Protein AF-A0A7Z7MWH1-F1 (afdb_monomer)

Radius of gyration: 12.61 Å; Cα contacts (8 Å, |Δi|>4): 60; chains: 1; bounding box: 22×29×33 Å

Nearest PDB structures (foldseek):
  5j2l-assembly1_B  TM=7.859E-01  e=8.468E+00  synthetic construct
  1st6-assembly1_A  TM=6.410E-01  e=7.415E+00  Gallus gallus
  2hfi-assembly1_A  TM=5.564E-01  e=6.939E+00  Bacillus subtilis

Structure (mmCIF, N/CA/C/O backbone):
data_AF-A0A7Z7MWH1-F1
#
_entry.id   AF-A0A7Z7MWH1-F1
#
loop_
_atom_site.group_PDB
_atom_site.id
_atom_site.type_symbol
_atom_site.label_atom_id
_atom_site.label_alt_id
_atom_site.label_comp_id
_atom_site.label_asym_id
_atom_site.label_entity_id
_atom_site.label_seq_id
_atom_site.pdbx_PDB_ins_code
_atom_site.Cartn_x
_atom_site.Cartn_y
_atom_site.Cartn_z
_atom_site.occupancy
_atom_site.B_iso_or_equiv
_atom_site.auth_seq_id
_atom_site.auth_comp_id
_atom_site.auth_asym_id
_atom_site.auth_atom_id
_atom_site.pdbx_PDB_model_num
ATOM 1 N N . MET A 1 1 ? -9.522 21.533 16.256 1.00 40.78 1 MET A N 1
ATOM 2 C CA . MET A 1 1 ? -9.682 20.623 15.104 1.00 40.78 1 MET A CA 1
ATOM 3 C C . MET A 1 1 ? -8.434 19.770 15.064 1.00 40.78 1 MET A C 1
ATOM 5 O O . MET A 1 1 ? -7.381 20.316 14.778 1.00 40.78 1 MET A O 1
ATOM 9 N N . SER A 1 2 ? -8.519 18.513 15.505 1.00 41.38 2 SER A N 1
ATOM 10 C CA . SER A 1 2 ? -7.337 17.667 15.698 1.00 41.38 2 SER A CA 1
ATOM 11 C C . SER A 1 2 ? -6.631 17.419 14.370 1.00 41.38 2 SER A C 1
ATOM 13 O O . SER A 1 2 ? -7.260 16.975 13.407 1.00 41.38 2 SER A O 1
ATOM 15 N N . GLU A 1 3 ? -5.338 17.729 14.329 1.00 46.44 3 GLU A N 1
ATOM 16 C CA . GLU A 1 3 ? -4.421 17.311 13.277 1.00 46.44 3 GLU A CA 1
ATOM 17 C C . GLU A 1 3 ? -4.547 15.791 13.140 1.00 46.44 3 GLU A C 1
ATOM 19 O O . GLU A 1 3 ? -4.156 15.042 14.032 1.00 46.44 3 GLU A O 1
ATOM 24 N N . ARG A 1 4 ? -5.175 15.313 12.059 1.00 54.59 4 ARG A N 1
ATOM 25 C CA . ARG A 1 4 ? -5.139 13.885 11.739 1.00 54.59 4 ARG A CA 1
ATOM 26 C C . ARG A 1 4 ? -3.680 13.556 11.469 1.00 54.59 4 ARG A C 1
ATOM 28 O O . ARG A 1 4 ? -3.143 14.003 10.456 1.00 54.59 4 ARG A O 1
ATOM 35 N N . GLN A 1 5 ? -3.054 12.830 12.387 1.00 60.16 5 GLN A N 1
ATOM 36 C CA . GLN A 1 5 ? -1.722 12.263 12.226 1.00 60.16 5 GLN A CA 1
ATOM 37 C C . GLN A 1 5 ? -1.660 11.612 10.836 1.00 60.16 5 GLN A C 1
ATOM 39 O O . GLN A 1 5 ? -2.418 10.687 10.539 1.00 60.16 5 GLN A O 1
ATOM 44 N N . GLN A 1 6 ? -0.855 12.169 9.927 1.00 69.50 6 GLN A N 1
ATOM 45 C CA . GLN A 1 6 ? -0.692 11.586 8.599 1.00 69.50 6 GLN A CA 1
ATOM 46 C C . GLN A 1 6 ? 0.080 10.281 8.769 1.00 69.50 6 GLN A C 1
ATOM 48 O O . GLN A 1 6 ? 1.283 10.313 9.016 1.00 69.50 6 GLN A O 1
ATOM 53 N N . LEU A 1 7 ? -0.623 9.152 8.658 1.00 80.56 7 LEU A N 1
ATOM 54 C CA . LEU A 1 7 ? -0.012 7.827 8.659 1.00 80.56 7 LEU A CA 1
ATOM 55 C C . LEU A 1 7 ? 1.062 7.757 7.573 1.00 80.56 7 LEU A C 1
ATOM 57 O O . LEU A 1 7 ? 0.787 7.979 6.390 1.00 80.56 7 LEU A O 1
ATOM 61 N N . GLN A 1 8 ? 2.281 7.431 7.982 1.00 86.44 8 GLN A N 1
ATOM 62 C CA . GLN A 1 8 ? 3.401 7.201 7.084 1.00 86.44 8 GLN A CA 1
ATOM 63 C C . GLN A 1 8 ? 3.531 5.700 6.866 1.00 86.44 8 GLN A C 1
ATOM 65 O O . GLN A 1 8 ? 4.006 4.980 7.740 1.00 86.44 8 GLN A O 1
ATOM 70 N N . ILE A 1 9 ? 3.075 5.221 5.711 1.00 90.19 9 ILE A N 1
ATOM 71 C CA . ILE A 1 9 ? 3.172 3.807 5.342 1.00 90.19 9 ILE A CA 1
ATOM 72 C C . ILE A 1 9 ? 4.157 3.660 4.186 1.00 90.19 9 ILE A C 1
ATOM 74 O O . ILE A 1 9 ? 4.001 4.273 3.127 1.00 90.19 9 ILE A O 1
ATOM 78 N N . ALA A 1 10 ? 5.160 2.813 4.379 1.00 91.19 10 ALA A N 1
ATOM 79 C CA . ALA A 1 10 ? 6.093 2.396 3.351 1.00 91.19 10 ALA A CA 1
ATOM 80 C C . ALA A 1 10 ? 5.552 1.157 2.620 1.00 91.19 10 ALA A C 1
ATOM 82 O O . ALA A 1 10 ? 5.187 0.157 3.241 1.00 91.19 10 ALA A O 1
ATOM 83 N N . MET A 1 11 ? 5.520 1.226 1.286 1.00 89.00 11 MET A N 1
ATOM 84 C CA . MET A 1 11 ? 5.166 0.105 0.412 1.00 89.00 11 MET A CA 1
ATOM 85 C C . MET A 1 11 ? 6.391 -0.298 -0.409 1.00 89.00 11 MET A C 1
ATOM 87 O O . MET A 1 11 ? 6.784 0.400 -1.349 1.00 89.00 11 MET A O 1
ATOM 91 N N . GLY A 1 12 ? 6.991 -1.429 -0.059 1.00 88.94 12 GLY A N 1
ATOM 92 C CA . GLY A 1 12 ? 8.177 -1.962 -0.714 1.00 88.94 12 GLY A CA 1
ATOM 93 C C . GLY A 1 12 ? 8.473 -3.382 -0.248 1.00 88.94 12 GLY A C 1
ATOM 94 O O . GLY A 1 12 ? 7.979 -3.816 0.785 1.00 88.94 12 GLY A O 1
ATOM 95 N N . ALA A 1 13 ? 9.296 -4.110 -1.006 1.00 87.25 13 ALA A N 1
ATOM 96 C CA . ALA A 1 13 ? 9.578 -5.522 -0.718 1.00 87.25 13 ALA A CA 1
ATOM 97 C C . ALA A 1 13 ? 10.327 -5.746 0.603 1.00 87.25 13 ALA A C 1
ATOM 99 O O . ALA A 1 13 ? 10.304 -6.846 1.139 1.00 87.25 13 ALA A O 1
ATOM 100 N N . LEU A 1 14 ? 10.994 -4.707 1.109 1.00 92.00 14 LEU A N 1
ATOM 101 C CA . LEU A 1 14 ? 11.710 -4.721 2.385 1.00 92.00 14 LEU A CA 1
ATOM 102 C C . LEU A 1 14 ? 10.989 -3.902 3.463 1.00 92.00 14 LEU A C 1
ATOM 104 O O . LEU A 1 14 ? 11.552 -3.649 4.524 1.00 92.00 14 LEU A O 1
ATOM 108 N N . SER A 1 15 ? 9.776 -3.424 3.180 1.00 91.94 15 SER A N 1
ATOM 109 C CA . SER A 1 15 ? 8.990 -2.695 4.167 1.00 91.94 15 SER A CA 1
ATOM 110 C C . SER A 1 15 ? 8.396 -3.673 5.186 1.00 91.94 15 SER A C 1
ATOM 112 O O . SER A 1 15 ? 8.016 -4.781 4.802 1.00 91.94 15 SER A O 1
ATOM 114 N N . PRO A 1 16 ? 8.279 -3.278 6.466 1.00 93.31 16 PRO A N 1
ATOM 115 C CA . PRO A 1 16 ? 7.594 -4.093 7.464 1.00 93.31 16 PRO A CA 1
ATOM 116 C C . PRO A 1 16 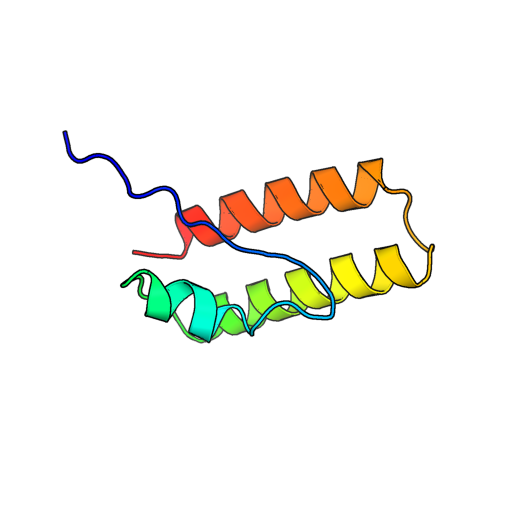? 6.136 -4.376 7.065 1.00 93.31 16 PRO A C 1
ATOM 118 O O . PRO A 1 16 ? 5.552 -3.609 6.290 1.00 93.31 16 PRO A O 1
ATOM 121 N N . PRO A 1 17 ? 5.501 -5.421 7.616 1.00 94.38 17 PRO A N 1
ATOM 122 C CA . PRO A 1 17 ? 4.072 -5.653 7.447 1.00 94.38 17 PRO A CA 1
ATOM 123 C C . PRO A 1 17 ? 3.235 -4.422 7.821 1.00 94.38 17 PRO A C 1
ATOM 125 O O . PRO A 1 17 ? 3.548 -3.695 8.765 1.00 94.38 17 PRO A O 1
ATOM 128 N N . LEU A 1 18 ? 2.123 -4.212 7.114 1.00 93.94 18 LEU A N 1
ATOM 129 C CA . LEU A 1 18 ? 1.229 -3.067 7.306 1.00 93.94 18 LEU A CA 1
ATOM 130 C C . LEU A 1 18 ? 0.726 -2.962 8.752 1.00 93.94 18 LEU A C 1
ATOM 132 O O . LEU A 1 18 ? 0.589 -1.860 9.274 1.00 93.94 18 LEU A O 1
ATOM 136 N N . LYS A 1 19 ? 0.505 -4.108 9.407 1.00 94.12 19 LYS A N 1
ATOM 137 C CA . LYS A 1 19 ? 0.099 -4.186 10.813 1.00 94.12 19 LYS A CA 1
ATOM 138 C C . LYS A 1 19 ? 1.102 -3.486 11.724 1.00 94.12 19 LYS A C 1
ATOM 140 O O . LYS A 1 19 ? 0.726 -2.585 1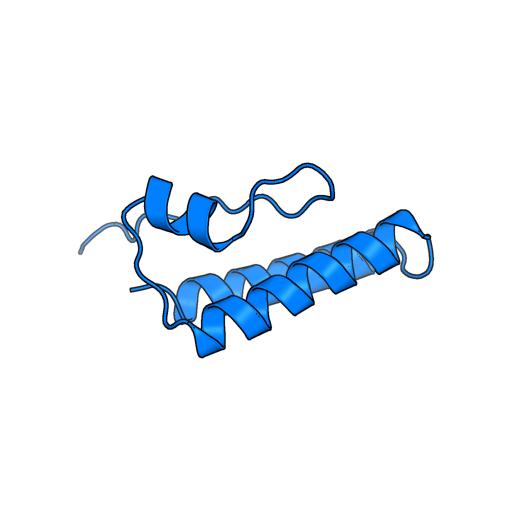2.462 1.00 94.12 19 LYS A O 1
ATOM 145 N N . GLU A 1 20 ? 2.373 -3.863 11.610 1.00 94.50 20 GLU A N 1
ATOM 146 C CA . GLU A 1 20 ? 3.448 -3.313 12.436 1.00 94.50 20 GLU A CA 1
ATOM 147 C C . GLU A 1 20 ? 3.603 -1.811 12.200 1.00 94.50 20 GLU A C 1
ATOM 149 O O . GLU A 1 20 ? 3.726 -1.047 13.152 1.00 94.50 20 GLU A O 1
ATOM 154 N N . GLN A 1 21 ? 3.531 -1.369 10.940 1.00 94.44 21 GLN A N 1
ATOM 155 C CA . GLN A 1 21 ? 3.635 0.053 10.603 1.00 94.44 21 GLN A CA 1
ATOM 156 C C . GLN A 1 21 ? 2.491 0.889 11.202 1.00 94.44 21 GLN A C 1
ATOM 158 O O . GLN A 1 21 ? 2.728 2.017 11.637 1.00 94.44 21 GLN A O 1
ATOM 163 N N . ILE A 1 22 ? 1.262 0.358 11.223 1.00 92.50 22 ILE A N 1
ATOM 164 C CA . ILE A 1 22 ? 0.088 1.029 11.803 1.00 92.50 22 ILE A CA 1
ATOM 165 C C . ILE A 1 22 ? 0.180 1.044 13.336 1.00 92.50 22 ILE A C 1
ATOM 167 O O . ILE A 1 22 ? -0.002 2.097 13.948 1.00 92.50 22 ILE A O 1
ATOM 171 N N . GLU A 1 23 ? 0.517 -0.091 13.954 1.00 92.19 23 GLU A N 1
ATOM 172 C CA . GLU A 1 23 ? 0.631 -0.225 15.412 1.00 92.19 23 GLU A CA 1
ATOM 173 C C . GLU A 1 23 ? 1.762 0.644 15.986 1.00 92.19 23 GLU A C 1
ATOM 175 O O . GLU A 1 23 ? 1.577 1.289 17.018 1.00 92.19 23 GLU A O 1
ATOM 180 N N . GLN A 1 24 ? 2.901 0.756 15.289 1.00 91.94 24 GLN A N 1
ATOM 181 C CA . GLN A 1 24 ? 4.007 1.655 15.664 1.00 91.94 24 GLN A CA 1
ATOM 182 C C . GLN A 1 24 ? 3.600 3.134 15.697 1.00 91.94 24 GLN A C 1
ATOM 184 O O . GLN A 1 24 ? 4.223 3.933 16.393 1.00 91.94 24 GLN A O 1
ATOM 189 N N . GLN A 1 25 ? 2.556 3.500 14.953 1.00 91.00 25 GLN A N 1
ATOM 190 C CA . GLN A 1 25 ? 2.012 4.856 14.899 1.00 91.00 25 GLN A CA 1
ATOM 191 C C . GLN A 1 25 ? 0.795 5.036 15.818 1.00 91.00 25 GLN A C 1
ATOM 193 O O . GLN A 1 25 ? 0.171 6.093 15.798 1.00 91.00 25 GLN A O 1
ATOM 198 N N . GLY A 1 26 ? 0.459 4.025 16.628 1.00 88.94 26 GLY A N 1
ATOM 199 C CA . GLY A 1 26 ? -0.683 4.052 17.542 1.00 88.94 26 GLY A CA 1
ATOM 200 C C . GLY A 1 26 ? -2.046 3.927 16.857 1.00 88.94 26 GLY A C 1
ATOM 201 O O . GLY A 1 26 ? -3.061 4.159 17.509 1.00 88.94 26 GLY A O 1
ATOM 202 N N . GLY A 1 27 ? -2.084 3.576 15.567 1.00 88.69 27 GLY A N 1
ATOM 203 C CA . GLY A 1 27 ? -3.328 3.353 14.837 1.00 88.69 27 GLY A CA 1
ATOM 204 C C . GLY A 1 27 ? -3.898 1.960 15.091 1.00 88.69 27 GLY A C 1
ATOM 205 O O . GLY A 1 27 ? -3.176 1.023 15.441 1.00 88.69 27 GLY A O 1
ATOM 206 N N . VAL A 1 28 ? -5.202 1.804 14.866 1.00 90.69 28 VAL A N 1
ATOM 207 C CA . VAL A 1 28 ? -5.873 0.499 14.941 1.00 90.69 28 VAL A CA 1
ATOM 208 C C . VAL A 1 28 ? -6.624 0.235 13.643 1.00 90.69 28 VAL A C 1
ATOM 210 O O . VAL A 1 28 ? -7.291 1.115 13.097 1.00 90.69 28 VAL A O 1
ATOM 213 N N . ILE A 1 29 ? -6.522 -0.994 13.138 1.00 91.38 29 ILE A N 1
ATOM 214 C CA . ILE A 1 29 ? -7.199 -1.432 11.918 1.00 91.38 29 ILE A CA 1
ATOM 215 C C . ILE A 1 29 ? -7.876 -2.785 12.130 1.00 91.38 29 ILE A C 1
ATOM 217 O O . ILE A 1 29 ? -7.368 -3.660 12.828 1.00 91.38 29 ILE A O 1
ATOM 221 N N . ASN A 1 30 ? -9.041 -2.962 11.509 1.00 94.06 30 ASN A N 1
ATOM 222 C CA . ASN A 1 30 ? -9.733 -4.245 11.486 1.00 94.06 30 ASN A CA 1
ATOM 223 C C . ASN A 1 30 ? -8.910 -5.295 10.715 1.00 94.06 30 ASN A C 1
ATOM 225 O O . ASN A 1 30 ? -8.425 -5.015 9.621 1.00 94.06 30 ASN A O 1
ATOM 229 N N . GLU A 1 31 ? -8.827 -6.518 11.239 1.00 93.12 31 GLU A N 1
ATOM 230 C CA . GLU A 1 31 ? -8.051 -7.626 10.661 1.00 93.12 31 GLU A CA 1
ATOM 231 C C . GLU A 1 31 ? -8.417 -7.949 9.200 1.00 93.12 31 GLU A C 1
ATOM 233 O O . GLU A 1 31 ? -7.539 -8.148 8.363 1.00 93.12 31 GLU A O 1
ATOM 238 N N . LYS A 1 32 ? -9.705 -7.897 8.843 1.00 94.25 32 LYS A N 1
ATOM 239 C CA . LYS A 1 32 ? -10.175 -8.141 7.472 1.00 94.25 32 LYS A CA 1
ATOM 240 C C . LYS A 1 32 ? -9.714 -7.054 6.497 1.00 94.25 32 LYS A C 1
ATOM 242 O O . LYS A 1 32 ? -9.335 -7.357 5.365 1.00 94.25 32 LYS A O 1
ATOM 247 N N . GLU A 1 33 ? -9.757 -5.790 6.918 1.00 94.19 33 GLU A N 1
ATOM 248 C CA . GLU A 1 33 ? -9.262 -4.672 6.104 1.00 94.19 33 GLU A CA 1
ATOM 249 C C . GLU A 1 33 ? -7.738 -4.689 6.011 1.00 94.19 33 GLU A C 1
ATOM 251 O O . GLU A 1 33 ? -7.191 -4.477 4.929 1.00 94.19 33 GLU A O 1
ATOM 256 N N . LEU A 1 34 ? -7.063 -5.016 7.113 1.00 95.00 34 LEU A N 1
ATOM 257 C CA . LEU A 1 34 ? -5.620 -5.196 7.170 1.00 95.00 34 LEU A CA 1
ATOM 258 C C . LEU A 1 34 ? -5.151 -6.259 6.171 1.00 95.00 34 LEU A C 1
ATOM 260 O O . LEU A 1 34 ? -4.279 -5.968 5.356 1.00 95.00 34 LEU A O 1
ATOM 264 N N . GLU A 1 35 ? -5.754 -7.452 6.170 1.00 96.19 35 GLU A N 1
ATOM 265 C CA . GLU A 1 35 ? -5.409 -8.502 5.206 1.00 96.19 35 GLU A CA 1
ATOM 266 C C . GLU A 1 35 ? -5.626 -8.052 3.758 1.00 96.19 35 GLU A C 1
ATOM 268 O O . GLU A 1 35 ? -4.768 -8.262 2.897 1.00 96.19 35 GLU A O 1
ATOM 273 N N . ARG A 1 36 ? -6.776 -7.430 3.471 1.00 96.62 36 ARG A N 1
ATOM 274 C CA . ARG A 1 36 ? -7.110 -6.948 2.125 1.00 96.62 36 ARG A CA 1
ATOM 275 C C . ARG A 1 36 ? -6.085 -5.924 1.636 1.00 96.62 36 ARG A C 1
ATOM 277 O O . ARG A 1 36 ? -5.619 -6.014 0.500 1.00 96.62 36 ARG A O 1
ATOM 284 N N . LEU A 1 37 ? -5.740 -4.957 2.483 1.00 96.06 37 LEU A N 1
ATOM 285 C CA . LEU A 1 37 ? -4.807 -3.882 2.154 1.00 96.06 37 LEU A CA 1
ATOM 286 C C . LEU A 1 37 ? -3.367 -4.389 2.053 1.00 96.06 37 LEU A C 1
ATOM 288 O O . LEU A 1 37 ? -2.676 -4.003 1.114 1.00 96.06 37 LEU A O 1
ATOM 292 N N . GLN A 1 38 ? -2.947 -5.309 2.928 1.00 96.69 38 GLN A N 1
ATOM 293 C CA . GLN A 1 38 ? -1.642 -5.969 2.841 1.00 96.69 38 GLN A CA 1
ATOM 294 C C . GLN A 1 38 ? -1.479 -6.680 1.492 1.00 96.69 38 GLN A C 1
ATOM 296 O O . GLN A 1 38 ? -0.526 -6.407 0.765 1.00 96.69 38 GLN A O 1
ATOM 301 N N . ARG A 1 39 ? -2.465 -7.496 1.088 1.00 96.44 39 ARG A N 1
ATOM 302 C CA . ARG A 1 39 ? -2.438 -8.182 -0.217 1.00 96.44 39 ARG A CA 1
ATOM 303 C C . ARG A 1 39 ? -2.326 -7.203 -1.384 1.00 96.44 39 ARG A C 1
ATOM 305 O O . ARG A 1 39 ? -1.640 -7.491 -2.359 1.00 96.44 39 ARG A O 1
ATOM 312 N N . HIS A 1 40 ? -2.986 -6.048 -1.305 1.00 96.50 40 HIS A N 1
ATOM 313 C CA . HIS A 1 40 ? -2.864 -5.015 -2.333 1.00 96.50 40 HIS A CA 1
ATOM 314 C C . HIS A 1 40 ? -1.468 -4.378 -2.359 1.00 96.50 40 HIS A C 1
ATOM 316 O O . HIS A 1 40 ? -0.917 -4.209 -3.447 1.00 96.50 40 HIS A O 1
ATOM 322 N N . CYS A 1 41 ? -0.892 -4.050 -1.196 1.00 95.75 41 CYS A N 1
ATOM 323 C CA . CYS A 1 41 ? 0.476 -3.534 -1.085 1.00 95.75 41 CYS A CA 1
ATOM 324 C C . CYS A 1 41 ? 1.490 -4.506 -1.704 1.00 95.75 41 CYS A C 1
ATOM 326 O O . CYS A 1 41 ? 2.325 -4.096 -2.519 1.00 95.75 41 CYS A O 1
ATOM 328 N N . A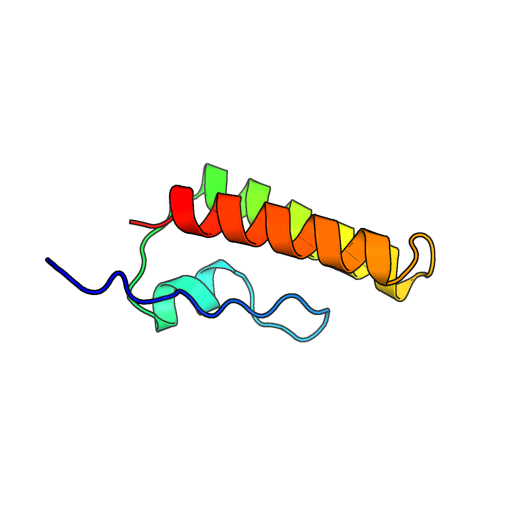SP A 1 42 ? 1.371 -5.790 -1.368 1.00 96.25 42 ASP A N 1
ATOM 329 C CA . ASP A 1 42 ? 2.263 -6.845 -1.846 1.00 96.25 42 ASP A CA 1
ATOM 330 C C . ASP A 1 42 ? 2.105 -7.063 -3.350 1.00 96.25 42 ASP A C 1
ATOM 332 O O . ASP A 1 42 ? 3.096 -7.105 -4.078 1.00 96.25 42 ASP A O 1
ATOM 336 N N . ALA A 1 43 ? 0.864 -7.112 -3.846 1.00 96.81 43 ALA A N 1
ATOM 337 C CA . ALA A 1 43 ? 0.585 -7.280 -5.268 1.00 96.81 43 ALA A CA 1
ATOM 338 C C . ALA A 1 43 ? 1.159 -6.130 -6.106 1.00 96.81 43 ALA A C 1
ATOM 340 O O . ALA A 1 43 ? 1.837 -6.372 -7.103 1.00 96.81 43 ALA A O 1
ATOM 341 N N . VAL A 1 44 ? 0.938 -4.875 -5.697 1.00 96.75 44 VAL A N 1
ATOM 342 C CA . VAL A 1 44 ? 1.477 -3.707 -6.412 1.00 96.75 44 VAL A CA 1
ATOM 343 C C . VAL A 1 44 ? 3.001 -3.720 -6.425 1.00 96.75 44 VAL A C 1
ATOM 345 O O . VAL A 1 44 ? 3.617 -3.400 -7.441 1.00 96.75 44 VAL A O 1
ATOM 348 N N . THR A 1 45 ? 3.606 -4.109 -5.305 1.00 96.31 45 THR A N 1
ATOM 349 C CA . THR A 1 45 ? 5.057 -4.169 -5.152 1.00 96.31 45 THR A CA 1
ATOM 350 C C . THR A 1 45 ? 5.643 -5.281 -6.014 1.00 96.31 45 THR A C 1
ATOM 352 O O . THR A 1 45 ? 6.590 -5.029 -6.756 1.00 96.31 45 THR A O 1
ATOM 355 N N . GLY A 1 46 ? 5.044 -6.473 -5.992 1.00 97.00 46 GLY A N 1
ATOM 356 C CA . GLY A 1 46 ? 5.455 -7.608 -6.813 1.00 97.00 46 GLY A CA 1
ATOM 357 C C . GLY A 1 46 ? 5.328 -7.323 -8.309 1.00 97.00 46 GLY A C 1
ATOM 358 O O . GLY A 1 46 ? 6.280 -7.544 -9.053 1.00 97.00 46 GLY A O 1
ATOM 359 N N . LEU A 1 47 ? 4.198 -6.756 -8.749 1.00 97.12 47 LEU A N 1
ATOM 360 C CA . LEU A 1 47 ? 3.985 -6.379 -10.151 1.00 97.12 47 LEU A CA 1
ATOM 361 C C . LEU A 1 47 ? 4.985 -5.319 -10.627 1.00 97.12 47 LEU A C 1
ATOM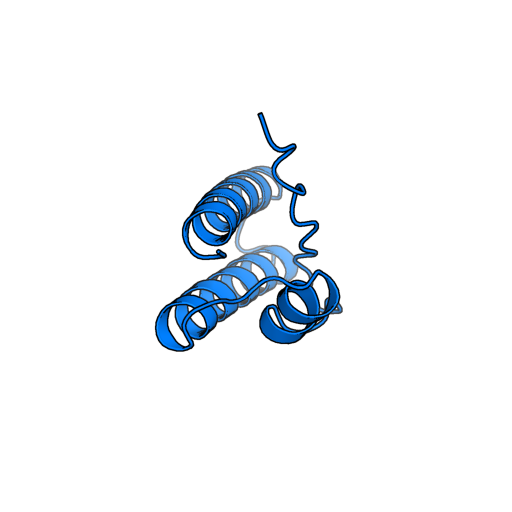 363 O O . LEU A 1 47 ? 5.446 -5.383 -11.766 1.00 97.12 47 LEU A O 1
ATOM 367 N N . TYR A 1 48 ? 5.321 -4.355 -9.768 1.00 97.31 48 TYR A N 1
ATOM 368 C CA . TYR A 1 48 ? 6.309 -3.328 -10.085 1.00 97.31 48 TYR A CA 1
ATOM 369 C C . TYR A 1 48 ? 7.731 -3.902 -10.166 1.00 97.31 48 TYR A C 1
ATOM 371 O O . TYR A 1 48 ? 8.425 -3.657 -11.148 1.00 97.31 48 TYR A O 1
ATOM 379 N N . ILE A 1 49 ? 8.153 -4.704 -9.182 1.00 96.12 49 ILE A N 1
ATOM 380 C CA . ILE A 1 49 ? 9.493 -5.320 -9.154 1.00 96.12 49 ILE A CA 1
ATOM 381 C C . ILE A 1 49 ? 9.690 -6.26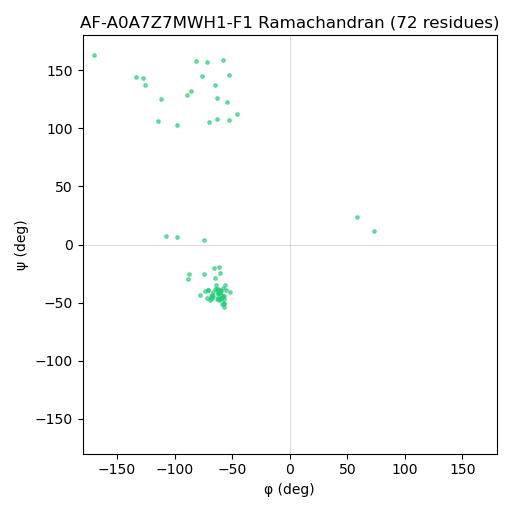5 -10.339 1.00 96.12 49 ILE A C 1
ATOM 383 O O . ILE A 1 49 ? 10.732 -6.236 -10.989 1.00 96.12 49 ILE A O 1
ATOM 387 N N . ALA A 1 50 ? 8.670 -7.055 -10.671 1.00 97.19 50 ALA A N 1
ATOM 388 C CA . ALA A 1 50 ? 8.691 -7.935 -11.833 1.00 97.19 50 ALA A CA 1
ATOM 389 C C . ALA A 1 50 ? 8.531 -7.187 -13.173 1.00 97.19 50 ALA A C 1
ATOM 391 O O . ALA A 1 50 ? 8.470 -7.821 -14.221 1.00 97.19 50 ALA A O 1
ATOM 392 N N . SER A 1 51 ? 8.470 -5.848 -13.157 1.00 96.62 51 SER A N 1
ATOM 393 C CA . SER A 1 51 ? 8.338 -4.992 -14.344 1.00 96.62 51 SER A CA 1
ATOM 394 C C . SER A 1 51 ? 7.091 -5.273 -15.198 1.00 96.62 51 SER A C 1
ATOM 396 O O . SER A 1 51 ? 7.053 -4.924 -16.376 1.00 96.62 51 SER A O 1
ATOM 398 N N . TYR A 1 52 ? 6.038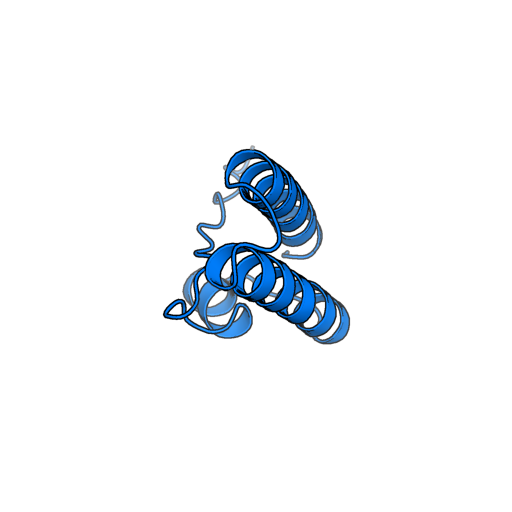 -5.855 -14.609 1.00 98.12 52 TYR A N 1
ATOM 399 C CA . TYR A 1 52 ? 4.748 -6.066 -15.280 1.00 98.12 52 TYR A CA 1
ATOM 400 C C . TYR A 1 52 ? 3.938 -4.776 -15.415 1.00 98.12 52 TYR A C 1
ATOM 402 O O . TYR A 1 52 ? 3.087 -4.667 -16.297 1.00 98.12 52 TYR A O 1
ATOM 410 N N . ILE A 1 53 ? 4.181 -3.802 -14.535 1.00 97.00 53 ILE A N 1
ATOM 411 C CA . ILE A 1 53 ? 3.548 -2.483 -14.587 1.00 97.00 53 ILE A CA 1
ATOM 412 C C . ILE A 1 53 ? 4.608 -1.375 -14.557 1.00 97.00 53 ILE A C 1
ATOM 414 O O . ILE A 1 53 ? 5.602 -1.491 -13.838 1.00 97.00 53 ILE A O 1
ATOM 418 N N . PRO A 1 54 ? 4.402 -0.268 -15.291 1.00 97.00 54 PRO A N 1
ATOM 419 C CA . PRO A 1 54 ? 5.320 0.862 -15.261 1.00 97.00 54 PRO A CA 1
ATOM 420 C C . PRO A 1 54 ? 5.219 1.625 -13.934 1.00 97.00 54 PRO A C 1
ATOM 422 O O . PRO A 1 54 ? 4.171 1.638 -13.279 1.00 97.00 54 PRO A O 1
ATOM 425 N N . ALA A 1 55 ? 6.285 2.350 -13.583 1.00 95.12 55 ALA A N 1
ATOM 426 C CA . ALA A 1 55 ? 6.378 3.117 -12.337 1.00 95.12 55 ALA A CA 1
ATOM 427 C C . ALA A 1 55 ? 5.183 4.063 -12.113 1.00 95.12 55 ALA A C 1
ATOM 429 O O . ALA A 1 55 ? 4.637 4.123 -11.016 1.00 95.12 55 ALA A O 1
ATOM 430 N N . GLY A 1 56 ? 4.708 4.743 -13.164 1.00 96.81 56 GLY A N 1
ATOM 431 C CA . GLY A 1 56 ? 3.555 5.645 -13.059 1.00 96.81 56 GLY A CA 1
ATOM 432 C C . GLY A 1 56 ? 2.232 4.944 -12.715 1.00 96.81 56 GLY A C 1
ATOM 433 O O . GLY A 1 56 ? 1.366 5.545 -12.080 1.00 96.81 56 GLY A O 1
ATOM 434 N N . VAL A 1 57 ? 2.061 3.674 -13.103 1.00 96.56 57 VAL A N 1
ATOM 435 C CA . VAL A 1 57 ? 0.881 2.869 -12.735 1.00 96.56 57 VAL A CA 1
ATOM 436 C C . VAL A 1 57 ? 1.008 2.377 -11.298 1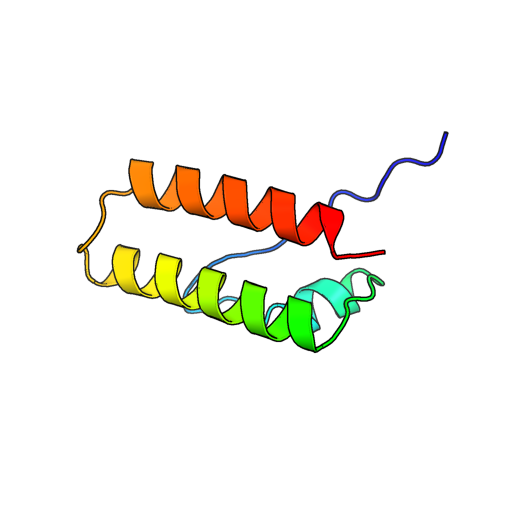.00 96.56 57 VAL A C 1
ATOM 438 O O . VAL A 1 57 ? 0.046 2.489 -10.536 1.00 96.56 57 VAL A O 1
ATOM 441 N N . ALA A 1 58 ? 2.197 1.904 -10.910 1.00 96.81 58 ALA A N 1
ATOM 442 C CA . ALA A 1 58 ? 2.480 1.508 -9.534 1.00 96.81 58 ALA A CA 1
ATOM 443 C C . ALA A 1 58 ? 2.233 2.670 -8.557 1.00 96.81 58 ALA A C 1
ATOM 445 O O . ALA A 1 58 ? 1.557 2.491 -7.549 1.00 96.81 58 ALA A O 1
ATOM 446 N N . GLU A 1 59 ? 2.687 3.877 -8.897 1.00 96.25 59 GLU A N 1
ATOM 447 C CA . GLU A 1 59 ? 2.516 5.072 -8.069 1.00 96.25 59 GLU A CA 1
ATOM 448 C C . GLU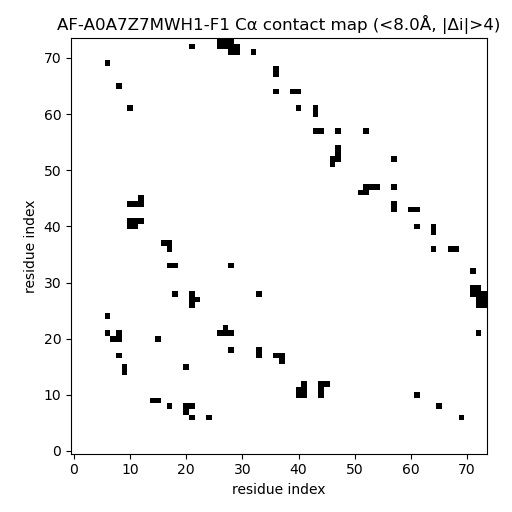 A 1 59 ? 1.040 5.447 -7.877 1.00 96.25 59 GLU A C 1
ATOM 450 O O . GLU A 1 59 ? 0.575 5.626 -6.751 1.00 96.25 59 GLU A O 1
ATOM 455 N N . LYS A 1 60 ? 0.248 5.465 -8.956 1.00 97.00 60 LYS A N 1
ATOM 456 C CA . LYS A 1 60 ? -1.202 5.710 -8.859 1.00 97.00 60 LYS A CA 1
ATOM 457 C C . LYS A 1 60 ? -1.906 4.669 -7.988 1.00 97.00 60 LYS A C 1
ATOM 459 O O . LYS A 1 60 ? -2.810 5.009 -7.221 1.00 97.00 60 LYS A O 1
ATOM 464 N N . ALA A 1 61 ? -1.508 3.405 -8.104 1.00 96.50 61 ALA A N 1
ATOM 465 C CA . ALA A 1 61 ? -2.075 2.334 -7.302 1.00 96.50 61 ALA A CA 1
ATOM 466 C C . ALA A 1 61 ? -1.702 2.484 -5.816 1.00 96.50 61 ALA A C 1
ATOM 468 O O . ALA A 1 61 ? -2.593 2.415 -4.970 1.00 96.50 61 ALA A O 1
ATOM 469 N N . ARG A 1 62 ? -0.440 2.808 -5.495 1.00 95.56 62 ARG A N 1
ATOM 470 C CA . ARG A 1 62 ? 0.008 3.122 -4.124 1.00 95.56 62 ARG A CA 1
ATOM 471 C C . ARG A 1 62 ? -0.765 4.289 -3.519 1.00 95.56 62 ARG A C 1
ATOM 473 O O . ARG A 1 62 ? -1.246 4.180 -2.396 1.00 95.56 62 ARG A O 1
ATOM 480 N N . GLN A 1 63 ? -0.975 5.367 -4.273 1.00 95.19 63 GLN A N 1
ATOM 481 C CA . GLN A 1 63 ? -1.773 6.511 -3.816 1.00 95.19 63 GLN A CA 1
ATOM 482 C C . GLN A 1 63 ? -3.219 6.121 -3.492 1.00 95.19 63 GLN A C 1
ATOM 484 O O . GLN A 1 63 ? -3.794 6.615 -2.520 1.00 95.19 63 GLN A O 1
ATOM 489 N N . LYS A 1 64 ? -3.825 5.233 -4.288 1.00 95.88 64 LYS A N 1
ATOM 490 C CA . LYS A 1 64 ? -5.172 4.719 -4.013 1.00 95.88 64 LYS A CA 1
ATOM 491 C C . LYS A 1 64 ? -5.191 3.851 -2.753 1.00 95.88 64 LYS A C 1
ATOM 493 O O . LYS A 1 64 ? -6.044 4.068 -1.901 1.00 95.88 64 LYS A O 1
ATOM 498 N N . ILE A 1 65 ? -4.229 2.940 -2.613 1.00 95.00 65 ILE A N 1
ATOM 499 C CA . ILE A 1 65 ? -4.091 2.086 -1.426 1.00 95.00 65 ILE A CA 1
ATOM 500 C C . ILE A 1 65 ? -3.899 2.945 -0.170 1.00 95.00 65 ILE A C 1
ATOM 502 O O . ILE A 1 65 ? -4.577 2.715 0.823 1.00 95.00 65 ILE A O 1
ATOM 506 N N . MET A 1 66 ? -3.070 3.992 -0.228 1.00 93.81 66 MET A N 1
ATOM 507 C CA . MET A 1 66 ? -2.858 4.910 0.896 1.00 93.81 66 MET A CA 1
ATOM 508 C C . MET A 1 66 ? -4.151 5.612 1.328 1.00 93.81 66 MET A C 1
ATOM 510 O O . MET A 1 66 ? -4.432 5.729 2.519 1.00 93.81 66 MET A O 1
ATOM 514 N N . LYS A 1 67 ? -4.978 6.042 0.366 1.00 92.88 67 LYS A N 1
ATOM 515 C CA . LYS A 1 67 ? -6.299 6.623 0.657 1.00 92.88 67 LYS A CA 1
ATOM 516 C C . LYS A 1 67 ? -7.244 5.616 1.304 1.00 92.88 67 LYS A C 1
ATOM 518 O O . LYS A 1 67 ? -8.061 6.018 2.127 1.00 92.88 67 LYS A O 1
ATOM 523 N N . ASP A 1 68 ? -7.164 4.347 0.921 1.00 93.75 68 ASP A N 1
ATOM 524 C CA . ASP A 1 68 ? -7.985 3.293 1.514 1.00 93.75 68 ASP A CA 1
ATOM 525 C C . ASP A 1 68 ? -7.503 2.948 2.933 1.00 93.75 68 ASP A C 1
ATOM 527 O O . ASP A 1 68 ? -8.336 2.828 3.828 1.00 93.75 68 ASP A O 1
ATOM 531 N N . ILE A 1 69 ? -6.186 2.905 3.175 1.00 91.94 69 ILE A N 1
ATOM 532 C CA . ILE A 1 69 ? -5.602 2.752 4.520 1.00 91.94 69 ILE A CA 1
ATOM 533 C C . ILE A 1 69 ? -6.063 3.896 5.428 1.00 91.94 69 ILE A C 1
ATOM 535 O O . ILE A 1 69 ? -6.616 3.646 6.493 1.00 91.94 69 ILE A O 1
ATOM 539 N N . ALA A 1 70 ? -5.928 5.148 4.985 1.00 90.75 70 ALA A N 1
ATOM 540 C CA . ALA A 1 70 ? -6.315 6.317 5.777 1.00 90.75 70 ALA A CA 1
ATOM 541 C C . ALA A 1 70 ? -7.816 6.369 6.130 1.00 90.75 70 ALA A C 1
ATOM 543 O O . ALA A 1 70 ? -8.206 7.098 7.037 1.00 90.75 70 ALA A O 1
ATOM 544 N N . LYS A 1 71 ? -8.670 5.639 5.400 1.00 90.88 71 LYS A N 1
ATOM 545 C CA . LYS A 1 71 ? -10.098 5.485 5.724 1.00 90.88 71 LYS A CA 1
ATOM 546 C C . LYS A 1 71 ? -10.371 4.316 6.667 1.00 90.88 71 LYS A C 1
ATOM 548 O O . LYS A 1 71 ? -11.380 4.343 7.362 1.00 90.88 71 LYS A O 1
ATOM 553 N N . ALA A 1 72 ? -9.542 3.277 6.612 1.00 89.06 72 ALA A N 1
ATOM 554 C CA . ALA A 1 72 ? -9.720 2.045 7.371 1.00 89.06 72 ALA A CA 1
ATOM 555 C C . ALA A 1 72 ? -9.096 2.111 8.773 1.00 89.06 72 ALA A C 1
ATOM 557 O O . ALA A 1 72 ? -9.534 1.383 9.662 1.00 89.06 72 ALA A O 1
ATOM 558 N N . VAL A 1 73 ? -8.081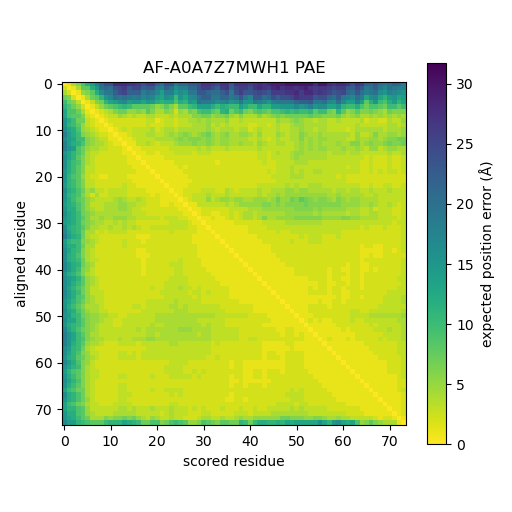 2.957 8.963 1.00 87.06 73 VAL A N 1
ATOM 559 C CA . VAL A 1 73 ? -7.421 3.171 10.256 1.00 87.06 73 VAL A CA 1
ATOM 560 C C . VAL A 1 73 ? -8.182 4.227 11.058 1.00 87.06 73 VAL A C 1
ATOM 562 O O . VAL A 1 73 ? -8.538 5.277 10.518 1.00 87.06 73 VAL A O 1
ATOM 565 N N . SER A 1 74 ? -8.449 3.919 12.331 1.00 72.31 74 SER A N 1
ATOM 566 C CA . SER A 1 74 ? -9.047 4.837 13.318 1.00 72.31 74 SER A CA 1
ATOM 567 C C . SER A 1 74 ? -7.994 5.451 14.228 1.00 72.31 74 SER A C 1
ATOM 569 O O . SER A 1 74 ? -7.007 4.738 14.527 1.00 72.31 74 SER A O 1
#

Mean predicted aligned error: 4.41 Å

Foldseek 3Di:
DDDPPQQDADQEPPGDQPVVSQVVVVKDFDPVLSVVLSVQSVVLRVCVVVVVDDPVVSVVSVVVSSVSVSVRID

pLDDT: mean 90.08, std 12.33, range [40.78, 98.12]

Secondary structure (DSSP, 8-state):
-----------STTSPPHHHHHHTTT----HHHHHHHHHHHHHHHHHHHTTSS-HHHHHHHHHHHHHHHHHH--

Solvent-accessible surface area (backbone atoms only — not comparable to full-atom values): 4507 Å² total; per-residue (Å²): 132,82,80,74,77,78,83,78,79,72,83,49,95,85,42,70,58,63,66,60,52,36,48,77,70,73,38,48,64,54,68,71,58,48,51,55,50,43,53,50,49,50,50,47,40,50,37,40,75,70,63,77,39,57,70,74,57,40,51,55,50,50,56,51,51,53,57,51,48,67,70,57,45,94

Sequence (74 aa):
MSERQQLQIAMGALSPPLKEQIEQQGGVINEKELERLQRHCDAVTGLYIASYIPAGVAEKARQKIMKDIAKAVS